Protein AF-A0A9D3ZI91-F1 (afdb_monomer)

InterPro domains:
  IPR004332 Transposase, MuDR, plant [PF03108] (34-94)

Foldseek 3Di:
DDDDDDDDPPDDPPPDDDDDPPPPPPPPDQQADDDPPDDDPAPVRVVRNVVSVCVVVVWAWDWPDDDRFKTKIFTPDPPPPGDDMDIDGDDDDDDD

Secondary structure (DSSP, 8-state):
----------------------------S-SS---TT---SSHHHHHHHHHHHHHHHT--EEEEEE-SSEEEEEE--TTS----EEEEE-------

Organism: NCBI:txid47602

pLDDT: mean 73.6, std 21.02, range [35.78, 95.88]

Nearest PDB structures (foldseek):
  4lmg-assembly1_D  TM=7.022E-01  e=2.412E-01  Saccharomyces cerevisiae S288C
  4lmg-assembly1_A  TM=6.639E-01  e=1.989E-01  Saccharomyces cerevisiae S288C
  4kse-assembly1_B  TM=3.981E-01  e=1.660E+00  HIV-1 M:B_HXB2R
  5j1e-assembly2_C  TM=3.587E-01  e=2.147E+00  Human immunodeficiency virus type 1 BH10
  8stq-assembly1_B  TM=4.527E-01  e=6.406E+00  Human immunodeficiency virus 1

Sequence (96 aa):
MHNVDLSEDDALEFSDLPHRRRNRASLSLDLGELEVGKEFSNKNSFLGVLKQHSIMNGVNYNVVKSKSDKFEAKCAMKDGTCSWKIMASLRKRTWL

Mean predicted aligned error: 14.68 Å

Structure (mmCIF, N/CA/C/O backbone):
data_AF-A0A9D3ZI91-F1
#
_entry.id   AF-A0A9D3ZI91-F1
#
loop_
_atom_site.group_PDB
_atom_site.id
_atom_site.type_symbol
_atom_site.label_atom_id
_atom_site.label_alt_id
_atom_site.label_comp_id
_atom_site.label_asym_id
_atom_site.label_entity_id
_atom_site.label_seq_id
_atom_site.pdbx_PDB_ins_code
_atom_site.Cartn_x
_atom_site.Cartn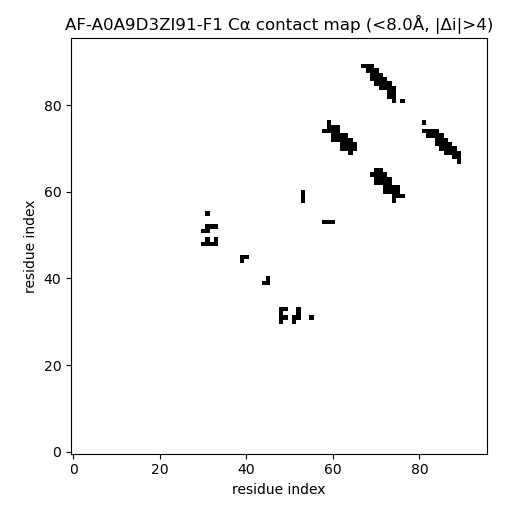_y
_atom_site.Cartn_z
_atom_site.occupancy
_atom_site.B_iso_or_equiv
_atom_site.auth_seq_id
_atom_site.auth_comp_id
_atom_site.auth_asym_id
_atom_site.auth_atom_id
_atom_site.pdbx_PDB_model_num
ATOM 1 N N . MET A 1 1 ? -13.776 41.090 -40.709 1.00 38.69 1 MET A N 1
ATOM 2 C CA . MET A 1 1 ? -13.548 39.795 -41.393 1.00 38.69 1 MET A CA 1
ATOM 3 C C . MET A 1 1 ? -12.090 39.430 -41.143 1.00 38.69 1 MET A C 1
ATOM 5 O O . MET A 1 1 ? -11.264 40.234 -41.529 1.00 38.69 1 MET A O 1
ATOM 9 N N . HIS A 1 2 ? -11.662 38.376 -40.450 1.00 41.03 2 HIS A N 1
ATOM 10 C CA . HIS A 1 2 ? -12.280 37.217 -39.794 1.00 41.03 2 HIS A CA 1
ATOM 11 C C . HIS A 1 2 ? -11.391 36.795 -38.598 1.00 41.03 2 HIS A C 1
ATOM 13 O O . HIS A 1 2 ? -10.215 37.139 -38.564 1.00 41.03 2 HIS A O 1
ATOM 19 N N . ASN A 1 3 ? -11.978 36.058 -37.648 1.00 43.12 3 ASN A N 1
ATOM 20 C CA . ASN A 1 3 ? -11.327 35.340 -36.540 1.00 43.12 3 ASN A CA 1
ATOM 21 C C . ASN A 1 3 ? -10.232 34.363 -37.019 1.00 43.12 3 ASN A C 1
ATOM 23 O O . ASN A 1 3 ? -10.376 33.849 -38.124 1.00 43.12 3 ASN A O 1
ATOM 27 N N . VAL A 1 4 ? -9.238 34.034 -36.178 1.00 46.62 4 VAL A N 1
ATOM 28 C CA . VAL A 1 4 ? -9.149 32.780 -35.380 1.00 46.62 4 VAL A CA 1
ATOM 29 C C . VAL A 1 4 ? -8.094 32.973 -34.276 1.00 46.62 4 VAL A C 1
ATOM 31 O O . VAL A 1 4 ? -6.966 33.368 -34.551 1.00 46.62 4 VAL A O 1
ATOM 34 N N . ASP A 1 5 ? -8.508 32.691 -33.044 1.00 52.03 5 ASP A N 1
ATOM 35 C CA . ASP A 1 5 ? -7.722 32.575 -31.813 1.00 52.03 5 ASP A CA 1
ATOM 36 C C . ASP A 1 5 ? -7.380 31.091 -31.584 1.00 52.03 5 ASP A C 1
ATOM 38 O O . ASP A 1 5 ? -8.266 30.246 -31.736 1.00 52.03 5 ASP A O 1
ATOM 42 N N . LEU A 1 6 ? -6.125 30.774 -31.252 1.00 44.75 6 LEU A N 1
ATOM 43 C CA . LEU A 1 6 ? -5.690 29.463 -30.760 1.00 44.75 6 LEU A CA 1
ATOM 44 C C . LEU A 1 6 ? -4.556 29.657 -29.740 1.00 44.75 6 LEU A C 1
ATOM 46 O O . LEU A 1 6 ? -3.465 30.117 -30.073 1.00 44.75 6 LEU A O 1
ATOM 50 N N . SER A 1 7 ? -4.883 29.295 -28.502 1.00 47.44 7 SER A N 1
ATOM 51 C CA . SER A 1 7 ? -4.056 29.230 -27.298 1.00 47.44 7 SER A CA 1
ATOM 52 C C . SER A 1 7 ? -2.826 28.332 -27.433 1.00 47.44 7 SER A C 1
ATOM 54 O O . SER A 1 7 ? -2.937 27.285 -28.059 1.00 47.44 7 SER A O 1
ATOM 56 N N . GLU A 1 8 ? -1.761 28.638 -26.690 1.00 43.88 8 GLU A N 1
ATOM 57 C CA . GLU A 1 8 ? -1.080 27.678 -25.804 1.00 43.88 8 GLU A CA 1
ATOM 58 C C . GLU A 1 8 ? -0.110 28.449 -24.890 1.00 43.88 8 GLU A C 1
ATOM 60 O O . GLU A 1 8 ? 0.832 29.102 -25.335 1.00 43.88 8 GLU A O 1
ATOM 65 N N . ASP A 1 9 ? -0.423 28.441 -23.595 1.00 44.66 9 ASP A N 1
ATOM 66 C CA . ASP A 1 9 ? 0.319 29.098 -22.525 1.00 44.66 9 ASP A CA 1
ATOM 67 C C . ASP A 1 9 ? 1.682 28.418 -22.290 1.00 44.66 9 ASP A C 1
ATOM 69 O O . ASP A 1 9 ? 1.834 27.582 -21.400 1.00 44.66 9 ASP A O 1
ATOM 73 N N . ASP A 1 10 ? 2.700 28.808 -23.055 1.00 47.38 10 ASP A N 1
ATOM 74 C CA . ASP A 1 10 ? 4.108 28.474 -22.794 1.00 47.38 10 ASP A CA 1
ATOM 75 C C . ASP A 1 10 ? 4.717 29.435 -21.759 1.00 47.38 10 ASP A C 1
ATOM 77 O O . ASP A 1 10 ? 5.631 30.220 -22.022 1.00 47.38 10 ASP A O 1
ATOM 81 N N . ALA A 1 11 ? 4.192 29.388 -20.536 1.00 40.09 11 ALA A N 1
ATOM 82 C CA . ALA A 1 11 ? 4.714 30.169 -19.426 1.00 40.09 11 ALA A CA 1
ATOM 83 C C . ALA A 1 11 ? 4.949 29.275 -18.203 1.00 40.09 11 ALA A C 1
ATOM 85 O O . ALA A 1 11 ? 4.047 29.009 -17.412 1.00 40.09 11 ALA A O 1
ATOM 86 N N . LEU A 1 12 ? 6.197 28.844 -18.014 1.00 42.66 12 LEU A N 1
ATOM 87 C CA . LEU A 1 12 ? 7.124 29.486 -17.072 1.00 42.66 12 LEU A CA 1
ATOM 88 C C . LEU A 1 12 ? 8.375 28.608 -16.910 1.00 42.66 12 LEU A C 1
ATOM 90 O O . LEU A 1 12 ? 8.311 27.471 -16.441 1.00 42.66 12 LEU A O 1
ATOM 94 N N . GLU A 1 13 ? 9.523 29.175 -17.288 1.00 38.78 13 GLU A N 1
ATOM 95 C CA . GLU A 1 13 ? 10.852 28.656 -16.980 1.00 38.78 13 GLU A CA 1
ATOM 96 C C . GLU A 1 13 ? 10.967 28.276 -15.498 1.00 38.78 13 GLU A C 1
ATOM 98 O O . GLU A 1 13 ? 10.637 29.059 -14.600 1.00 38.78 13 GLU A O 1
ATOM 103 N N . PHE A 1 14 ? 11.484 27.073 -15.245 1.00 35.78 14 PHE A N 1
ATOM 104 C CA . PHE A 1 14 ? 11.872 26.614 -13.917 1.00 35.78 14 PHE A CA 1
ATOM 105 C C . PHE A 1 14 ? 12.983 27.516 -13.373 1.00 35.78 14 PHE A C 1
ATOM 107 O O . PHE A 1 14 ? 14.165 27.282 -13.604 1.00 35.78 14 PHE A O 1
ATOM 114 N N . SER A 1 15 ? 12.587 28.560 -12.649 1.00 42.41 15 SER A N 1
ATOM 115 C CA . SER A 1 15 ? 13.509 29.448 -11.951 1.00 42.41 15 SER A CA 1
ATOM 116 C C . SER A 1 15 ? 14.296 28.674 -10.890 1.00 42.41 15 SER A C 1
ATOM 118 O O . SER A 1 15 ? 13.727 27.915 -10.099 1.00 42.41 15 SER A O 1
ATOM 120 N N . ASP A 1 16 ? 15.610 28.895 -10.896 1.00 48.94 16 ASP A N 1
ATOM 121 C CA . ASP A 1 16 ? 16.624 28.352 -9.996 1.00 48.94 16 ASP A CA 1
ATOM 122 C C . ASP A 1 16 ? 16.164 28.236 -8.536 1.00 48.94 16 ASP A C 1
ATOM 124 O O . ASP A 1 16 ? 15.984 29.235 -7.832 1.00 48.94 16 ASP A O 1
ATOM 128 N N . LEU A 1 17 ? 16.049 27.000 -8.035 1.00 46.56 17 LEU A N 1
ATOM 129 C CA . LEU A 1 17 ? 15.894 26.757 -6.602 1.00 46.56 17 LEU A CA 1
ATOM 130 C C . LEU A 1 17 ? 17.258 26.499 -5.942 1.00 46.56 17 LEU A C 1
ATOM 132 O O . LEU A 1 17 ? 18.073 25.717 -6.442 1.00 46.56 17 LEU A O 1
ATOM 136 N N . PRO A 1 18 ? 17.524 27.153 -4.797 1.00 42.72 18 PRO A N 1
ATOM 137 C CA . PRO A 1 18 ? 18.861 27.321 -4.255 1.00 42.72 18 PRO A CA 1
ATOM 138 C C . PRO A 1 18 ? 19.467 26.011 -3.750 1.00 42.72 18 PRO A C 1
ATOM 140 O O . PRO A 1 18 ? 18.798 25.135 -3.199 1.00 42.72 18 PRO A O 1
ATOM 143 N N . HIS A 1 19 ? 20.791 25.931 -3.882 1.00 46.03 19 HIS A N 1
ATOM 144 C CA . HIS A 1 19 ? 21.647 24.894 -3.324 1.00 46.03 19 HIS A CA 1
ATOM 145 C C . HIS A 1 19 ? 21.223 24.430 -1.924 1.00 46.03 19 HIS A C 1
ATOM 147 O O . HIS A 1 19 ? 21.296 25.173 -0.945 1.00 46.03 19 HIS A O 1
ATOM 153 N N . ARG A 1 20 ? 20.885 23.137 -1.844 1.00 52.94 20 ARG A N 1
ATOM 154 C CA . ARG A 1 20 ? 21.257 22.189 -0.781 1.00 52.94 20 ARG A CA 1
ATOM 155 C C . ARG A 1 20 ? 21.547 22.831 0.584 1.00 52.94 20 ARG A C 1
ATOM 157 O O . ARG A 1 20 ? 22.657 22.738 1.103 1.00 52.94 20 ARG A O 1
ATOM 164 N N . ARG A 1 21 ? 20.530 23.380 1.245 1.00 40.62 21 ARG A N 1
ATOM 165 C CA . ARG A 1 21 ? 20.574 23.559 2.702 1.00 40.62 21 ARG A CA 1
ATOM 166 C C . ARG A 1 21 ? 20.038 22.279 3.322 1.00 40.62 21 ARG A C 1
ATOM 168 O O . ARG A 1 21 ? 18.843 22.093 3.521 1.00 40.62 21 ARG A O 1
ATOM 175 N N . ARG A 1 22 ? 20.968 21.354 3.575 1.00 51.59 22 ARG A N 1
ATOM 176 C CA . ARG A 1 22 ? 20.771 20.202 4.454 1.00 51.59 22 ARG A CA 1
ATOM 177 C C . ARG A 1 22 ? 20.477 20.749 5.851 1.00 51.59 22 ARG A C 1
ATOM 179 O O . ARG A 1 22 ? 21.376 20.840 6.681 1.00 51.59 22 ARG A O 1
ATOM 186 N N . ASN A 1 23 ? 19.223 21.090 6.112 1.00 44.97 23 ASN A N 1
ATOM 187 C CA . ASN A 1 23 ? 18.729 21.218 7.470 1.00 44.97 23 ASN A CA 1
ATOM 188 C C . ASN A 1 23 ? 18.625 19.792 8.005 1.00 44.97 23 ASN A C 1
ATOM 190 O O . ASN A 1 23 ? 17.578 19.155 7.961 1.00 44.97 23 ASN A O 1
ATOM 194 N N . ARG A 1 24 ? 19.771 19.276 8.467 1.00 50.00 24 ARG A N 1
ATOM 195 C CA . ARG A 1 24 ? 19.878 18.123 9.362 1.00 50.00 24 ARG A CA 1
ATOM 196 C C . ARG A 1 24 ? 19.289 18.550 10.713 1.00 50.00 24 ARG A C 1
ATOM 198 O O . ARG A 1 24 ? 19.990 18.603 11.712 1.00 50.00 24 ARG A O 1
ATOM 205 N N . ALA A 1 25 ? 18.009 18.918 10.720 1.00 42.56 25 ALA A N 1
ATOM 206 C CA . ALA A 1 25 ? 17.196 18.741 11.901 1.00 42.56 25 ALA A CA 1
ATOM 207 C C . ALA A 1 25 ? 17.159 17.232 12.118 1.00 42.56 25 ALA A C 1
ATOM 209 O O . ALA A 1 25 ? 16.989 16.472 11.165 1.00 42.56 25 ALA A O 1
ATOM 210 N N . SER A 1 26 ? 17.442 16.813 13.336 1.00 44.69 26 SER A N 1
ATOM 211 C CA . SER A 1 26 ? 17.592 15.438 13.782 1.00 44.69 26 SER A CA 1
ATOM 212 C C . SER A 1 26 ? 16.337 14.586 13.518 1.00 44.69 26 SER A C 1
ATOM 214 O O . SER A 1 26 ? 15.635 14.208 14.443 1.00 44.69 26 SER A O 1
ATOM 216 N N . LEU A 1 27 ? 16.061 14.233 12.259 1.00 44.56 27 LEU A N 1
ATOM 217 C CA . LEU A 1 27 ? 15.116 13.191 11.840 1.00 44.56 27 LEU A CA 1
ATOM 218 C C . LEU A 1 27 ? 15.821 11.833 11.924 1.00 44.56 27 LEU A C 1
ATOM 220 O O . LEU A 1 27 ? 15.832 11.042 10.989 1.00 44.56 27 LEU A O 1
ATOM 224 N N . SER A 1 28 ? 16.515 11.607 13.035 1.00 47.34 28 SER A N 1
ATOM 225 C CA . SER A 1 28 ? 17.219 10.367 13.319 1.00 47.34 28 SER A CA 1
ATOM 226 C C . SER A 1 28 ? 16.304 9.483 14.141 1.00 47.34 28 SER A C 1
ATOM 228 O O . SER A 1 28 ? 16.623 9.239 15.291 1.00 47.34 28 SER A O 1
ATOM 230 N N . LEU A 1 29 ? 15.174 9.062 13.577 1.00 45.69 29 LEU A N 1
ATOM 231 C CA . LEU A 1 29 ? 14.410 7.892 14.008 1.00 45.69 29 LEU A CA 1
ATOM 232 C C . LEU A 1 29 ? 13.561 7.459 12.801 1.00 45.69 29 LEU A C 1
ATOM 234 O O . LEU A 1 29 ? 12.495 8.018 12.562 1.00 45.69 29 LEU A O 1
ATOM 238 N N . ASP A 1 30 ? 14.047 6.497 12.012 1.00 54.84 30 ASP A N 1
ATOM 239 C CA . ASP A 1 30 ? 13.157 5.594 11.260 1.00 54.84 30 ASP A CA 1
ATOM 240 C C . ASP A 1 30 ? 12.320 6.224 10.106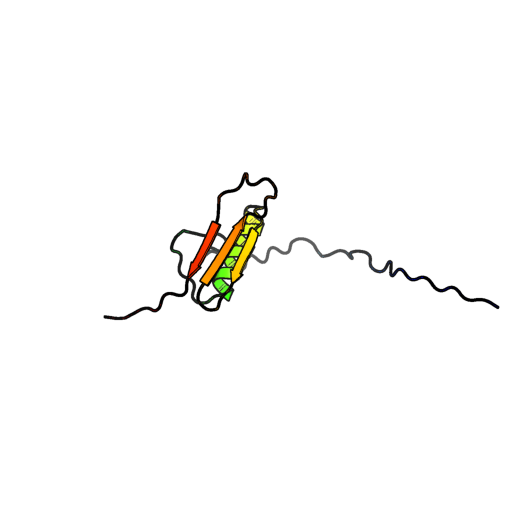 1.00 54.84 30 ASP A C 1
ATOM 242 O O . ASP A 1 30 ? 11.234 5.763 9.733 1.00 54.84 30 ASP A O 1
ATOM 246 N N . LEU A 1 31 ? 12.813 7.317 9.508 1.00 53.91 31 LEU A N 1
ATOM 247 C CA . LEU A 1 31 ? 12.123 8.064 8.446 1.00 53.91 31 LEU A CA 1
ATOM 248 C C . LEU A 1 31 ? 12.286 7.403 7.063 1.00 53.91 31 LEU A C 1
ATOM 250 O O . LEU A 1 31 ? 12.836 7.997 6.138 1.00 53.91 31 LEU A O 1
ATOM 254 N N . GLY A 1 32 ? 11.828 6.162 6.918 1.00 57.91 32 GLY A N 1
ATOM 255 C CA . GLY A 1 32 ? 11.821 5.474 5.623 1.00 57.91 32 GLY A CA 1
ATOM 256 C C . GLY A 1 32 ? 11.911 3.955 5.690 1.00 57.91 32 GLY A C 1
ATOM 257 O O . GLY A 1 32 ? 11.667 3.306 4.672 1.00 57.91 32 GLY A O 1
ATOM 258 N N . GLU A 1 33 ? 12.209 3.374 6.853 1.00 70.06 33 GLU A N 1
ATOM 259 C CA . GLU A 1 33 ? 12.135 1.926 7.030 1.00 70.06 33 GLU A CA 1
ATOM 260 C C . GLU A 1 33 ? 10.680 1.513 7.269 1.00 70.06 33 GLU A C 1
ATOM 262 O O . GLU A 1 33 ? 10.001 1.919 8.219 1.00 70.06 33 GLU A O 1
ATOM 267 N N . LEU A 1 34 ? 10.153 0.752 6.312 1.00 82.12 34 LEU A N 1
ATOM 268 C CA . LEU A 1 34 ? 8.856 0.113 6.423 1.00 82.12 34 LEU A CA 1
ATOM 269 C C . LEU A 1 34 ? 9.104 -1.331 6.844 1.00 82.12 34 LEU A C 1
ATOM 271 O O . LEU A 1 34 ? 9.570 -2.138 6.044 1.00 82.12 34 LEU A O 1
ATOM 275 N N . GLU A 1 35 ? 8.771 -1.649 8.088 1.00 87.62 35 GLU A N 1
ATOM 276 C CA . GLU A 1 35 ? 8.886 -3.003 8.620 1.00 87.62 35 GLU A CA 1
ATOM 277 C C . GLU A 1 35 ? 7.520 -3.686 8.690 1.00 87.62 35 GLU A C 1
ATOM 279 O O . GLU A 1 35 ? 6.477 -3.057 8.915 1.00 87.62 35 GLU A O 1
ATOM 284 N N . VAL A 1 36 ? 7.517 -5.007 8.520 1.00 87.38 36 VAL A N 1
ATOM 285 C CA . VAL A 1 36 ? 6.303 -5.807 8.687 1.00 87.38 36 VAL A CA 1
ATOM 286 C C . VAL A 1 36 ? 5.861 -5.744 10.147 1.00 87.38 36 VAL A C 1
ATOM 288 O O . VAL A 1 36 ? 6.620 -6.069 11.052 1.00 87.38 36 VAL A O 1
ATOM 291 N N . GLY A 1 37 ? 4.606 -5.357 10.374 1.00 90.25 37 GLY A N 1
ATOM 292 C CA . GLY A 1 37 ? 4.032 -5.264 11.719 1.00 90.25 37 GLY A CA 1
ATOM 293 C C . GLY A 1 37 ? 4.234 -3.915 12.410 1.00 90.25 37 GLY A C 1
ATOM 294 O O . GLY A 1 37 ? 3.692 -3.729 13.497 1.00 90.25 37 GLY A O 1
ATOM 295 N N . LYS A 1 38 ? 4.926 -2.960 11.777 1.00 91.12 38 LYS A N 1
ATOM 296 C CA . LYS A 1 38 ? 5.072 -1.598 12.299 1.00 91.12 38 LYS A CA 1
ATOM 297 C C . LYS A 1 38 ? 3.707 -0.951 12.545 1.00 91.12 38 LYS A C 1
ATOM 299 O O . LYS A 1 38 ? 2.849 -0.904 11.659 1.00 91.12 38 LYS A O 1
ATOM 304 N N . GLU A 1 39 ? 3.512 -0.449 13.760 1.00 92.19 39 GLU A N 1
ATOM 305 C CA . GLU A 1 39 ? 2.303 0.275 14.144 1.00 92.19 39 GLU A CA 1
ATOM 306 C C . GLU A 1 39 ? 2.465 1.774 13.882 1.00 92.19 39 GLU A C 1
ATOM 308 O O . GLU A 1 39 ? 3.529 2.358 14.079 1.00 92.19 39 GLU A O 1
ATOM 313 N N . PHE A 1 40 ? 1.375 2.412 13.463 1.00 89.94 40 PHE A N 1
ATOM 314 C CA . PHE A 1 40 ? 1.324 3.846 13.209 1.00 89.94 40 PHE A CA 1
ATOM 315 C C . PHE A 1 40 ? 0.216 4.471 14.045 1.00 89.94 40 PHE A C 1
ATOM 317 O O . PHE A 1 40 ? -0.862 3.898 14.200 1.00 89.94 40 PHE A O 1
ATOM 324 N N . SER A 1 41 ? 0.469 5.676 14.551 1.00 89.31 41 SER A N 1
ATOM 325 C CA . SER A 1 41 ? -0.499 6.428 15.356 1.00 89.31 41 SER A CA 1
ATOM 326 C C . SER A 1 41 ? -1.765 6.796 14.582 1.00 89.31 41 SER A C 1
ATOM 328 O O . SER A 1 41 ? -2.839 6.911 15.167 1.00 89.31 41 SER A O 1
ATOM 330 N N . ASN A 1 42 ? -1.651 7.010 13.270 1.00 89.06 42 ASN A N 1
ATOM 331 C CA . ASN A 1 42 ? -2.765 7.356 12.401 1.00 89.06 42 ASN A CA 1
ATOM 332 C C . ASN A 1 42 ? -2.453 7.017 10.935 1.00 89.06 42 ASN A C 1
ATOM 334 O O . ASN A 1 42 ? -1.337 6.656 10.565 1.00 89.06 42 ASN A O 1
ATOM 338 N N . LYS A 1 43 ? -3.465 7.155 10.073 1.00 89.81 43 LYS A N 1
ATOM 339 C CA . LYS A 1 43 ? -3.338 6.876 8.638 1.00 89.81 43 LYS A CA 1
ATOM 340 C C . LYS A 1 43 ? -2.334 7.801 7.938 1.00 89.81 43 LYS A C 1
ATOM 342 O O . LYS A 1 43 ? -1.632 7.351 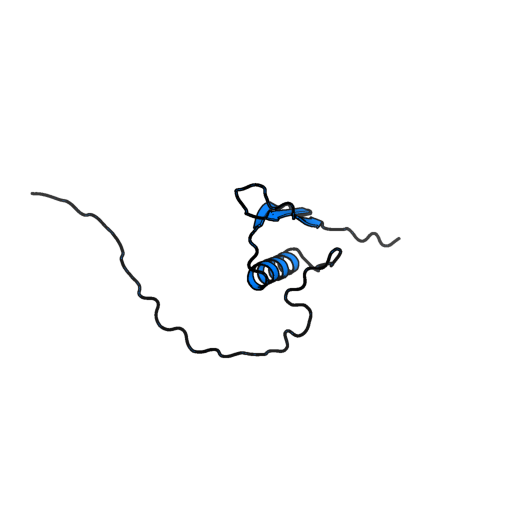7.040 1.00 89.81 43 LYS A O 1
ATOM 347 N N . ASN A 1 44 ? -2.245 9.069 8.339 1.00 90.75 44 ASN A N 1
ATOM 348 C CA . ASN A 1 44 ? -1.374 10.043 7.678 1.00 90.75 44 ASN A CA 1
ATOM 349 C C . ASN A 1 44 ? 0.106 9.763 7.956 1.00 90.75 44 ASN A C 1
ATOM 351 O O . ASN A 1 44 ? 0.916 9.871 7.040 1.00 90.75 44 ASN A O 1
ATOM 355 N N . SER A 1 45 ? 0.459 9.351 9.178 1.00 91.69 45 SER A N 1
ATOM 356 C CA . SER A 1 45 ? 1.834 8.956 9.504 1.00 91.69 45 SER A CA 1
ATOM 357 C C . SER A 1 45 ? 2.262 7.710 8.727 1.00 91.69 45 SER A C 1
ATOM 359 O O . SER A 1 45 ? 3.352 7.699 8.157 1.00 91.69 45 SER A O 1
ATOM 361 N N . PHE A 1 46 ? 1.372 6.720 8.594 1.00 91.75 46 PHE A N 1
ATOM 362 C CA . PHE A 1 46 ? 1.584 5.570 7.710 1.00 91.75 46 PHE A CA 1
ATOM 363 C C . PHE A 1 46 ? 1.834 5.991 6.250 1.00 91.75 46 PHE A C 1
ATOM 365 O O . PHE A 1 46 ? 2.825 5.578 5.650 1.00 91.75 46 PHE A O 1
ATOM 372 N N . LEU A 1 47 ? 0.978 6.849 5.681 1.00 92.12 47 LEU A N 1
ATOM 373 C CA . LEU A 1 47 ? 1.123 7.306 4.293 1.00 92.12 47 LEU A CA 1
ATOM 374 C C . LEU A 1 47 ? 2.400 8.127 4.071 1.00 92.12 47 LEU A C 1
ATOM 376 O O . LEU A 1 47 ? 3.022 8.008 3.016 1.00 92.12 47 LEU A O 1
ATOM 380 N N . GLY A 1 48 ? 2.807 8.934 5.054 1.00 92.44 48 GLY A N 1
ATOM 381 C CA . GLY A 1 48 ? 4.048 9.705 5.004 1.00 92.44 48 GLY A CA 1
ATOM 382 C C . GLY A 1 48 ? 5.282 8.809 4.914 1.00 92.44 48 GLY A C 1
ATOM 383 O O . GLY A 1 48 ? 6.093 8.977 4.003 1.00 92.44 48 GLY A O 1
ATOM 384 N N . VAL A 1 49 ? 5.387 7.811 5.799 1.00 92.38 49 VAL A N 1
ATOM 385 C CA . VAL A 1 49 ? 6.491 6.835 5.772 1.00 92.38 49 VAL A CA 1
ATOM 386 C C . VAL A 1 49 ? 6.459 6.007 4.495 1.00 92.38 49 VAL A C 1
ATOM 388 O O . VAL A 1 49 ? 7.500 5.804 3.879 1.00 92.38 49 VAL A O 1
ATOM 391 N N . LEU A 1 50 ? 5.275 5.593 4.040 1.00 92.00 50 LEU A N 1
ATOM 392 C CA . LEU A 1 50 ? 5.146 4.854 2.791 1.00 92.00 50 LEU A CA 1
ATOM 393 C C . LEU A 1 50 ? 5.633 5.667 1.580 1.00 92.00 50 LEU A C 1
ATOM 395 O O . LEU A 1 50 ? 6.386 5.162 0.746 1.00 92.00 50 LEU A O 1
ATOM 399 N N . LYS A 1 51 ? 5.232 6.938 1.473 1.00 91.69 51 LYS A N 1
ATOM 400 C CA . LYS A 1 51 ? 5.693 7.823 0.395 1.00 91.69 51 LYS A CA 1
ATOM 401 C C . LYS A 1 51 ? 7.209 8.018 0.452 1.00 91.69 51 LYS A C 1
ATOM 403 O O . LYS A 1 51 ? 7.868 7.938 -0.579 1.00 91.69 51 LYS A O 1
ATOM 408 N N . GLN A 1 52 ? 7.758 8.213 1.648 1.00 90.31 52 GLN A N 1
ATOM 409 C CA . GLN A 1 52 ? 9.198 8.359 1.837 1.00 90.31 52 GLN A CA 1
ATOM 410 C C . GLN A 1 52 ? 9.959 7.084 1.446 1.00 90.31 52 GLN A C 1
ATOM 412 O O . GLN A 1 52 ? 10.941 7.164 0.712 1.00 90.31 52 GLN A O 1
ATOM 417 N N . HIS A 1 53 ? 9.471 5.912 1.858 1.00 89.69 53 HIS A N 1
ATOM 418 C CA . HIS A 1 53 ? 10.034 4.610 1.497 1.00 89.69 53 HIS A CA 1
ATOM 419 C C . HIS A 1 53 ? 10.034 4.387 -0.021 1.00 89.69 53 HIS A C 1
ATOM 421 O O . HIS A 1 53 ? 11.023 3.923 -0.586 1.00 89.69 53 HIS A O 1
ATOM 427 N N . SER A 1 54 ? 8.941 4.760 -0.691 1.00 89.00 54 SER A N 1
ATOM 428 C CA . SER A 1 54 ? 8.806 4.696 -2.149 1.00 89.00 54 SER A CA 1
ATOM 429 C C . SER A 1 54 ? 9.838 5.575 -2.866 1.00 89.00 54 SER A C 1
ATOM 431 O O . SER A 1 54 ? 10.504 5.096 -3.782 1.00 89.00 54 SER A O 1
ATOM 433 N N . ILE A 1 55 ? 10.038 6.815 -2.404 1.00 89.25 55 ILE A N 1
ATOM 434 C CA . ILE A 1 55 ? 11.045 7.738 -2.953 1.00 89.25 55 ILE A CA 1
ATOM 435 C C . ILE A 1 55 ? 12.464 7.202 -2.724 1.00 89.25 55 ILE A C 1
ATOM 437 O O . ILE A 1 55 ? 13.265 7.182 -3.652 1.00 89.25 55 ILE A O 1
ATOM 441 N N . MET A 1 56 ? 12.775 6.754 -1.504 1.00 87.94 56 MET A N 1
ATOM 442 C CA . MET A 1 56 ? 14.118 6.287 -1.142 1.00 87.94 56 MET A CA 1
ATOM 443 C C . MET A 1 56 ? 14.541 5.030 -1.900 1.00 87.94 56 MET A C 1
ATOM 445 O O . MET A 1 56 ? 15.705 4.910 -2.267 1.00 87.94 56 MET A O 1
ATOM 449 N N . ASN A 1 57 ? 13.604 4.112 -2.147 1.00 86.81 57 ASN A N 1
ATOM 450 C CA . ASN A 1 57 ? 13.888 2.851 -2.833 1.00 86.81 57 ASN A CA 1
ATOM 451 C C . ASN A 1 57 ? 13.596 2.897 -4.341 1.00 86.81 57 ASN A C 1
ATOM 453 O O . ASN A 1 57 ? 13.790 1.897 -5.025 1.00 86.81 57 ASN A O 1
ATOM 457 N N . GLY A 1 58 ? 13.104 4.024 -4.870 1.00 87.75 58 GLY A N 1
ATOM 458 C CA . GLY A 1 58 ? 12.741 4.149 -6.285 1.00 87.75 58 GLY A CA 1
ATOM 459 C C . GLY A 1 58 ? 11.625 3.191 -6.722 1.00 87.75 58 GLY A C 1
ATOM 460 O O . GLY A 1 58 ? 11.561 2.807 -7.887 1.00 87.75 58 GLY A O 1
ATOM 461 N N . VAL A 1 59 ? 10.752 2.777 -5.797 1.00 85.94 59 VAL A N 1
ATOM 462 C CA . VAL A 1 59 ? 9.658 1.832 -6.067 1.00 85.94 59 VAL A CA 1
ATOM 463 C C . VAL A 1 59 ? 8.330 2.566 -6.144 1.00 85.94 59 VAL A C 1
ATOM 465 O O . VAL A 1 59 ? 8.023 3.382 -5.281 1.00 85.94 59 VAL A O 1
ATOM 468 N N . ASN A 1 60 ? 7.507 2.261 -7.147 1.00 90.12 60 ASN A N 1
ATOM 469 C CA . ASN A 1 60 ? 6.191 2.879 -7.313 1.00 90.12 60 ASN A CA 1
ATOM 470 C C . ASN A 1 60 ? 5.051 1.887 -7.030 1.00 90.12 60 ASN A C 1
ATOM 472 O O . ASN A 1 60 ? 5.201 0.678 -7.240 1.00 90.12 60 ASN A O 1
ATOM 476 N N . TYR A 1 61 ? 3.904 2.396 -6.580 1.00 92.69 61 TYR A N 1
ATOM 477 C CA . TYR A 1 61 ? 2.726 1.601 -6.242 1.00 92.69 61 TYR A CA 1
ATOM 478 C C . TYR A 1 61 ? 1.418 2.229 -6.710 1.00 92.69 61 TYR A C 1
ATOM 480 O O . TYR A 1 61 ? 1.259 3.444 -6.758 1.00 92.69 61 TYR A O 1
ATOM 488 N N . ASN A 1 62 ? 0.444 1.363 -6.961 1.00 93.12 62 ASN A N 1
ATOM 489 C CA . ASN A 1 62 ? -0.946 1.707 -7.188 1.00 93.12 62 ASN A CA 1
ATOM 490 C C . ASN A 1 62 ? -1.761 1.350 -5.944 1.00 93.12 62 ASN A C 1
ATOM 492 O O . ASN A 1 62 ? -1.693 0.227 -5.434 1.00 93.12 62 ASN A O 1
ATOM 496 N N . VAL A 1 63 ? -2.553 2.303 -5.457 1.00 94.50 63 VAL A N 1
ATOM 497 C CA . VAL A 1 63 ? -3.503 2.056 -4.368 1.00 94.50 63 VAL A CA 1
ATOM 498 C C . VAL A 1 63 ? -4.683 1.262 -4.921 1.00 94.50 63 VAL A C 1
ATOM 500 O O . VAL A 1 63 ? -5.399 1.733 -5.797 1.00 94.50 63 VAL A O 1
ATOM 503 N N . VAL A 1 64 ? -4.896 0.060 -4.388 1.00 93.94 64 VAL A N 1
ATOM 504 C CA . VAL A 1 64 ? -6.006 -0.830 -4.768 1.00 93.94 64 VAL A CA 1
ATOM 505 C C . VAL A 1 64 ? -7.209 -0.604 -3.857 1.00 93.94 64 VAL A C 1
ATOM 507 O O . VAL A 1 64 ? -8.358 -0.692 -4.287 1.00 93.94 64 VAL A O 1
ATOM 510 N N . LYS A 1 65 ? -6.961 -0.301 -2.578 1.00 94.62 65 LYS A N 1
ATOM 511 C CA . LYS A 1 65 ? -8.011 -0.081 -1.582 1.00 94.62 65 LYS A CA 1
ATOM 512 C C . LYS A 1 65 ? -7.568 0.938 -0.545 1.00 94.62 65 LYS A C 1
ATOM 514 O O . LYS A 1 65 ? -6.494 0.818 0.029 1.00 94.62 65 LYS A O 1
ATOM 519 N N . SER A 1 66 ? -8.432 1.902 -0.240 1.00 93.12 66 SER A N 1
ATOM 520 C CA . SER A 1 66 ? -8.207 2.879 0.830 1.00 93.12 66 SER A CA 1
ATOM 521 C C . SER A 1 66 ? -9.526 3.175 1.536 1.00 93.12 66 SER A C 1
ATOM 523 O O . SER A 1 66 ? -10.269 4.072 1.157 1.00 93.12 66 SER A O 1
ATOM 525 N N . LYS A 1 67 ? -9.842 2.373 2.554 1.00 93.06 67 LYS A N 1
ATOM 526 C CA . LYS A 1 67 ? -10.977 2.589 3.461 1.00 93.06 67 LYS A CA 1
ATOM 527 C C . LYS A 1 67 ? -10.499 3.288 4.741 1.00 93.06 67 LYS A C 1
ATOM 529 O O . LYS A 1 67 ? -9.319 3.640 4.867 1.0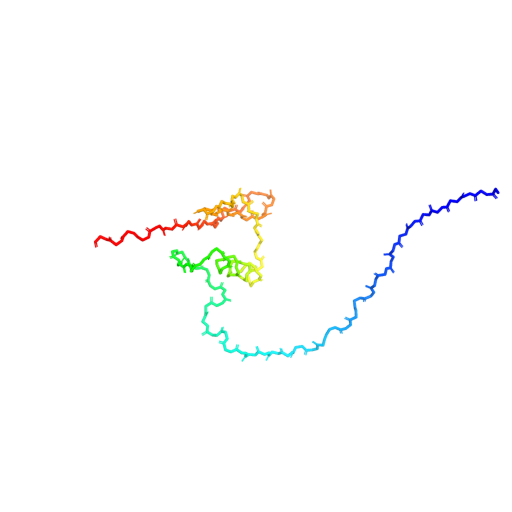0 93.06 67 LYS A O 1
ATOM 534 N N . SER A 1 68 ? -11.416 3.533 5.674 1.00 87.94 68 SER A N 1
ATOM 535 C CA . SER A 1 68 ? -11.095 4.087 6.997 1.00 87.94 68 SER A CA 1
ATOM 536 C C . SER A 1 68 ? -10.260 3.121 7.843 1.00 87.94 68 SER A C 1
ATOM 538 O O . SER A 1 68 ? -9.377 3.560 8.570 1.00 87.94 68 SER A O 1
ATOM 540 N N . ASP A 1 69 ? -10.495 1.815 7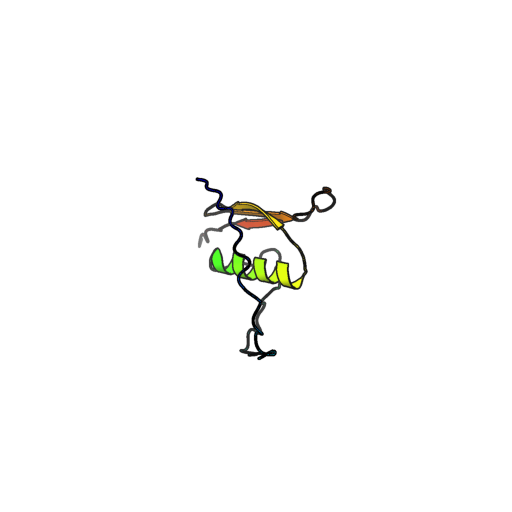.708 1.00 91.12 69 ASP A N 1
ATOM 541 C CA . ASP A 1 69 ? -9.887 0.758 8.520 1.00 91.12 69 ASP A CA 1
ATOM 542 C C . ASP A 1 69 ? -8.840 -0.083 7.775 1.00 91.12 69 ASP A C 1
ATOM 544 O O . ASP A 1 69 ? -8.132 -0.866 8.404 1.00 91.12 69 ASP A O 1
ATOM 548 N N . LYS A 1 70 ? -8.752 0.027 6.443 1.00 94.12 70 LYS A N 1
ATOM 549 C CA . LYS A 1 70 ? -7.906 -0.828 5.597 1.00 94.12 70 LYS A CA 1
ATOM 550 C C . LYS A 1 70 ? -7.269 -0.051 4.458 1.00 94.12 70 LYS A C 1
ATOM 552 O O . LYS A 1 70 ? -7.938 0.727 3.778 1.00 94.12 70 LYS A O 1
ATOM 557 N N . PHE A 1 71 ? -6.007 -0.350 4.196 1.00 95.69 71 PHE A N 1
ATOM 558 C CA . PHE A 1 71 ? -5.256 0.139 3.053 1.00 95.69 71 PHE A CA 1
ATOM 559 C C . PHE A 1 71 ? -4.567 -1.031 2.351 1.00 95.69 71 PHE A C 1
ATOM 561 O O . PHE A 1 71 ? -3.997 -1.900 3.009 1.00 95.69 71 PHE A O 1
ATOM 568 N N . GLU A 1 72 ? -4.621 -1.040 1.024 1.00 95.88 72 GLU A N 1
ATOM 569 C CA . GLU A 1 72 ? -3.921 -1.993 0.173 1.00 95.88 72 GLU A CA 1
ATOM 570 C C . GLU A 1 72 ? -3.333 -1.258 -1.030 1.00 95.88 72 GLU A C 1
ATOM 572 O O . GLU A 1 72 ? -4.045 -0.549 -1.749 1.00 95.88 72 GLU A O 1
ATOM 577 N N . ALA A 1 73 ? -2.044 -1.468 -1.262 1.00 94.50 73 ALA A N 1
ATOM 578 C CA . ALA A 1 73 ? -1.348 -1.027 -2.456 1.00 94.50 73 ALA A CA 1
ATOM 579 C C . ALA A 1 73 ? -0.528 -2.178 -3.039 1.00 94.50 73 ALA A C 1
ATOM 581 O O . ALA A 1 73 ? -0.064 -3.064 -2.318 1.00 94.50 73 ALA A O 1
ATOM 582 N N . LYS A 1 74 ? -0.351 -2.156 -4.354 1.00 92.94 74 LYS A N 1
ATOM 583 C CA . LYS A 1 74 ? 0.473 -3.112 -5.099 1.00 92.94 74 LYS A CA 1
ATOM 584 C C . LYS A 1 74 ? 1.474 -2.339 -5.928 1.00 92.94 74 LYS A C 1
ATOM 586 O O . LYS A 1 74 ? 1.217 -1.185 -6.258 1.00 92.94 74 LYS A O 1
ATOM 591 N N . CYS A 1 75 ? 2.591 -2.948 -6.281 1.00 90.62 75 CYS A N 1
ATOM 592 C CA . CYS A 1 75 ? 3.514 -2.307 -7.208 1.00 90.62 75 CYS A CA 1
ATOM 593 C C . CYS A 1 75 ? 2.866 -1.900 -8.530 1.00 90.62 75 CYS A C 1
ATOM 595 O O . CYS A 1 75 ? 1.935 -2.537 -9.020 1.00 90.62 75 CYS A O 1
ATOM 597 N N . ALA A 1 76 ? 3.402 -0.831 -9.115 1.00 88.50 76 ALA A N 1
ATOM 598 C CA . ALA A 1 76 ? 2.866 -0.214 -10.322 1.00 88.50 76 ALA A CA 1
ATOM 599 C C . ALA A 1 76 ? 3.413 -0.793 -11.646 1.00 88.50 76 ALA A C 1
ATOM 601 O O . ALA A 1 76 ? 3.201 -0.194 -12.699 1.00 88.50 76 ALA A O 1
ATOM 602 N N . MET A 1 77 ? 4.124 -1.928 -11.629 1.00 84.06 77 MET A N 1
ATOM 603 C CA . MET A 1 77 ? 4.688 -2.514 -12.854 1.00 84.06 77 MET A CA 1
ATOM 604 C C . MET A 1 77 ? 3.592 -3.100 -13.752 1.00 84.06 77 MET A C 1
ATOM 606 O O . MET A 1 77 ? 2.745 -3.864 -13.289 1.00 84.06 77 MET A O 1
ATOM 610 N N . LYS A 1 78 ? 3.631 -2.752 -15.044 1.00 69.12 78 LYS A N 1
ATOM 611 C CA . LYS A 1 78 ? 2.633 -3.164 -16.045 1.00 69.12 78 LYS A CA 1
ATOM 612 C C . LYS A 1 78 ? 2.724 -4.645 -16.425 1.00 69.12 78 LYS A C 1
ATOM 614 O O . LYS A 1 78 ? 1.707 -5.235 -16.769 1.00 69.12 78 LYS A O 1
ATOM 619 N N . ASP A 1 79 ? 3.900 -5.254 -16.286 1.00 75.19 79 ASP A N 1
ATOM 620 C CA . ASP A 1 79 ? 4.189 -6.561 -16.894 1.00 75.19 79 ASP A CA 1
ATOM 621 C C . ASP A 1 79 ? 3.926 -7.751 -15.955 1.00 75.19 79 ASP A C 1
ATOM 623 O O . ASP A 1 79 ? 4.358 -8.869 -16.218 1.00 75.19 79 ASP A O 1
ATOM 627 N N . GLY A 1 80 ? 3.251 -7.528 -14.818 1.00 69.62 80 GLY A N 1
ATOM 628 C CA . GLY A 1 80 ? 2.890 -8.590 -13.865 1.00 69.62 80 GLY A CA 1
ATOM 629 C C . GLY A 1 80 ? 4.074 -9.261 -13.154 1.00 69.62 80 GLY A C 1
ATOM 630 O O . GLY A 1 80 ? 3.878 -10.143 -12.324 1.00 69.62 80 GLY A O 1
ATOM 631 N N . THR A 1 81 ? 5.300 -8.819 -13.427 1.00 80.38 81 THR A N 1
ATOM 632 C CA . THR A 1 81 ? 6.552 -9.334 -12.853 1.00 80.38 81 THR A CA 1
ATOM 633 C C . THR A 1 81 ? 6.742 -8.967 -11.387 1.00 80.38 81 THR A C 1
ATOM 635 O O . THR A 1 81 ? 7.624 -9.500 -10.716 1.00 80.38 81 THR A O 1
ATOM 638 N N . CYS A 1 82 ? 5.910 -8.066 -10.870 1.00 82.88 82 CYS A N 1
ATOM 639 C CA . CYS A 1 82 ? 5.993 -7.616 -9.504 1.00 82.88 82 CYS A CA 1
ATOM 640 C C . CYS A 1 82 ? 4.853 -8.174 -8.641 1.00 82.88 82 CYS A C 1
ATOM 642 O O . CYS A 1 82 ? 3.670 -7.963 -8.907 1.00 82.88 82 CYS A O 1
ATOM 644 N N . SER A 1 83 ? 5.241 -8.873 -7.573 1.00 82.94 83 SER A N 1
ATOM 645 C CA . SER A 1 83 ? 4.340 -9.594 -6.669 1.00 82.94 83 SER A CA 1
ATOM 646 C C . SER A 1 83 ? 4.201 -8.956 -5.285 1.00 82.94 83 SER A C 1
ATOM 648 O O . SER A 1 83 ? 3.386 -9.415 -4.476 1.00 82.94 83 SER A O 1
ATOM 650 N N . TRP A 1 84 ? 4.973 -7.907 -4.981 1.00 86.62 84 TRP A N 1
ATOM 651 C CA . TRP A 1 84 ? 4.931 -7.299 -3.656 1.00 86.62 84 TRP A CA 1
ATOM 652 C C . TRP A 1 84 ? 3.669 -6.449 -3.458 1.00 86.62 84 TRP A C 1
ATOM 654 O O . TRP A 1 84 ? 3.126 -5.832 -4.380 1.00 86.62 84 TRP A O 1
ATOM 664 N N . LYS A 1 85 ? 3.194 -6.423 -2.211 1.00 90.94 85 LYS A N 1
ATOM 665 C CA . LYS A 1 85 ? 2.003 -5.686 -1.776 1.00 90.94 85 LYS A 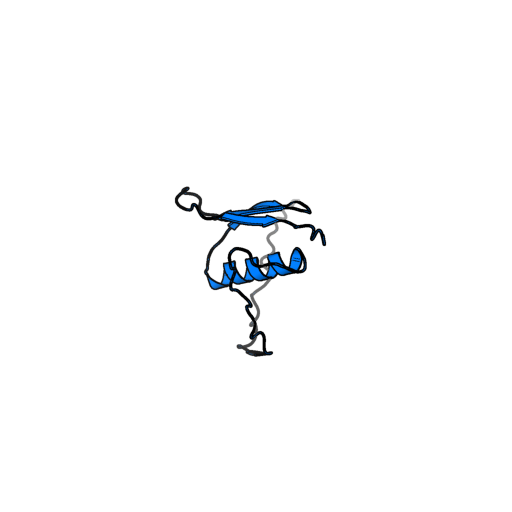CA 1
ATOM 666 C C . LYS A 1 85 ? 2.233 -5.058 -0.411 1.00 90.94 85 LYS A C 1
ATOM 668 O O . LYS A 1 85 ? 2.930 -5.625 0.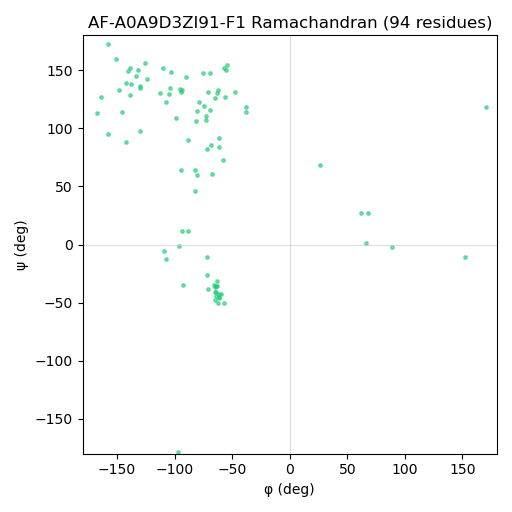426 1.00 90.94 85 LYS A O 1
ATOM 673 N N . ILE A 1 86 ? 1.587 -3.926 -0.177 1.00 93.25 86 ILE A N 1
ATOM 674 C CA . ILE A 1 86 ? 1.554 -3.255 1.119 1.00 93.25 86 ILE A CA 1
ATOM 675 C C . ILE A 1 86 ? 0.133 -3.321 1.642 1.00 93.25 86 ILE A C 1
ATOM 677 O O . ILE A 1 86 ? -0.815 -2.97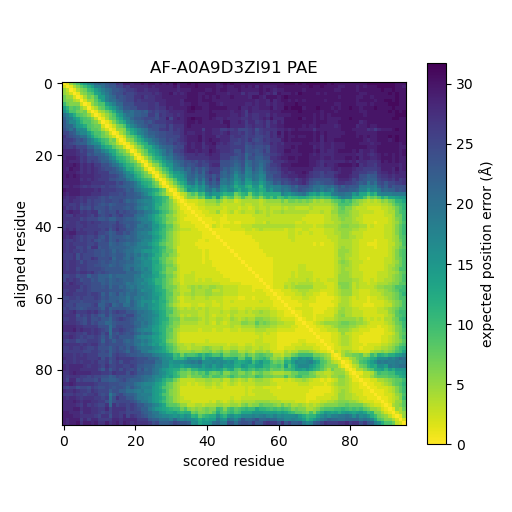3 0.938 1.00 93.25 86 ILE A O 1
ATOM 681 N N . MET A 1 87 ? -0.004 -3.746 2.892 1.00 95.12 87 MET A N 1
ATOM 682 C CA . MET A 1 87 ? -1.283 -3.815 3.581 1.00 95.12 87 MET A CA 1
ATOM 683 C C . MET A 1 87 ? -1.153 -3.144 4.942 1.00 95.12 87 MET A C 1
ATOM 685 O O . MET A 1 87 ? -0.208 -3.414 5.678 1.00 95.12 87 MET A O 1
ATOM 689 N N . ALA A 1 88 ? -2.126 -2.308 5.284 1.00 95.06 88 ALA A N 1
ATOM 690 C CA . ALA A 1 88 ? -2.268 -1.758 6.624 1.00 95.06 88 ALA A CA 1
ATOM 691 C C . ALA A 1 88 ? -3.724 -1.874 7.077 1.00 95.06 88 ALA A C 1
ATOM 693 O O . ALA A 1 88 ? -4.656 -1.745 6.278 1.00 95.06 88 ALA A O 1
ATOM 694 N N . SER A 1 89 ? -3.919 -2.124 8.368 1.00 94.12 89 SER A N 1
ATOM 695 C CA . SER A 1 89 ? -5.243 -2.233 8.972 1.00 94.12 89 SER A CA 1
ATOM 696 C C . SER A 1 89 ? -5.280 -1.530 10.318 1.00 94.12 89 SER A C 1
ATOM 698 O O . SER A 1 89 ? -4.370 -1.714 11.126 1.00 94.12 89 SER A O 1
ATOM 700 N N . LEU A 1 90 ? -6.360 -0.805 10.588 1.00 92.31 90 LEU A N 1
ATOM 701 C CA . LEU A 1 90 ? -6.640 -0.275 11.912 1.00 92.31 90 LEU A CA 1
ATOM 702 C C . LEU A 1 90 ? -6.986 -1.438 12.846 1.00 92.31 90 LEU A C 1
ATOM 704 O O . LEU A 1 90 ? -7.998 -2.116 12.661 1.00 92.31 90 LEU A O 1
ATOM 708 N N . ARG A 1 91 ? -6.151 -1.666 13.859 1.00 87.56 91 ARG A N 1
ATOM 709 C CA . ARG A 1 91 ? -6.449 -2.603 14.944 1.00 87.56 91 ARG A CA 1
ATOM 710 C C . ARG A 1 91 ? -7.075 -1.840 16.104 1.00 87.56 91 ARG A C 1
ATOM 712 O O . ARG A 1 91 ? -6.546 -0.819 16.534 1.00 87.56 91 ARG A O 1
ATOM 719 N N . LYS A 1 92 ? -8.189 -2.347 16.631 1.00 83.12 92 LYS A N 1
ATOM 720 C 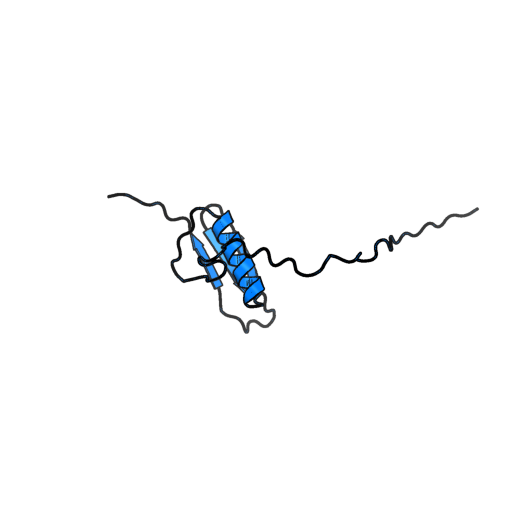CA . LYS A 1 92 ? -8.695 -1.911 17.936 1.00 83.12 92 LYS A CA 1
ATOM 721 C C . LYS A 1 92 ? -7.864 -2.622 19.000 1.00 83.12 92 LYS A C 1
ATOM 723 O O . LYS A 1 92 ? -7.827 -3.850 18.999 1.00 83.12 92 LYS A O 1
ATOM 728 N N . ARG A 1 93 ? -7.205 -1.880 19.893 1.00 74.06 93 ARG A N 1
ATOM 729 C CA . ARG A 1 93 ? -6.666 -2.483 21.117 1.00 74.06 93 ARG A CA 1
ATOM 730 C C . ARG A 1 93 ? -7.839 -2.785 22.036 1.00 74.06 93 ARG A C 1
ATOM 732 O O . ARG A 1 93 ? -8.451 -1.873 22.582 1.00 74.06 93 ARG A O 1
ATOM 739 N N . THR A 1 94 ? -8.171 -4.058 22.164 1.00 68.69 94 THR A N 1
ATOM 740 C CA . THR A 1 94 ? -8.955 -4.558 23.289 1.00 68.69 94 THR A CA 1
ATOM 741 C C . THR A 1 94 ? -7.991 -4.752 24.449 1.00 68.69 94 THR A C 1
ATOM 743 O O . THR A 1 94 ? -7.167 -5.662 24.408 1.00 68.69 94 THR A O 1
ATOM 746 N N . TRP A 1 95 ? -8.055 -3.865 25.439 1.00 65.75 95 TRP A N 1
ATOM 747 C CA . TRP A 1 95 ? -7.485 -4.142 26.754 1.00 65.75 95 TRP A CA 1
ATOM 748 C C . TRP A 1 95 ? -8.410 -5.172 27.412 1.00 65.75 95 TRP A C 1
ATOM 750 O O . TRP A 1 95 ? -9.579 -4.863 27.650 1.00 65.75 95 TRP A O 1
ATOM 760 N N . LEU A 1 96 ? -7.921 -6.403 27.564 1.00 52.75 96 LEU A N 1
ATOM 761 C CA . LEU A 1 96 ? -8.524 -7.436 28.407 1.00 52.75 96 LEU A CA 1
ATOM 762 C C . LEU A 1 96 ? -7.847 -7.399 29.774 1.00 52.75 96 LEU A C 1
ATOM 764 O O . LEU A 1 96 ? -6.613 -7.181 29.785 1.00 52.75 96 LEU A O 1
#

Solvent-accessible surface area (backbone atoms only — not comparable to full-atom values): 6703 Å² total; per-residue (Å²): 139,80,89,87,89,83,89,77,89,91,74,77,82,86,72,88,76,77,82,85,76,80,76,77,64,88,74,84,70,73,79,32,74,84,59,92,86,68,83,62,99,46,72,67,61,46,50,51,40,51,53,42,28,27,63,77,68,74,51,59,67,41,79,77,42,80,60,97,50,39,37,32,31,33,52,58,65,88,81,69,83,64,85,60,69,50,76,50,67,71,75,82,84,77,86,127

Radius of gyration: 21.34 Å; Cα contacts (8 Å, |Δi|>4): 71; chains: 1; bounding box: 35×49×70 Å